Protein AF-A0A955D732-F1 (afdb_monomer)

Sequence (123 aa):
MVPLADARDTDSNDRPDTLVLLVYLFRPEESAIPFWADGQFVFTLADPRGSEMATWTFVREQLPDHRTTDALGPAHSFVLNLKEALGTDDLPAQSAALSAQFIRTDGVTIASSGPLSIPLGPR

Structure (mmCIF, N/CA/C/O backbone):
data_AF-A0A955D732-F1
#
_entry.id   AF-A0A955D732-F1
#
loop_
_atom_site.group_PDB
_atom_site.id
_atom_site.type_symbol
_atom_site.label_atom_id
_atom_site.label_alt_id
_atom_site.label_comp_id
_atom_site.label_asym_id
_atom_site.label_entity_id
_atom_site.label_seq_id
_atom_site.pdbx_PDB_ins_code
_atom_site.Cartn_x
_atom_site.Cartn_y
_atom_site.Cartn_z
_atom_site.occupancy
_atom_site.B_iso_or_equiv
_atom_site.auth_seq_id
_atom_site.auth_comp_id
_atom_site.auth_asym_id
_atom_site.auth_atom_id
_atom_site.pdbx_PDB_model_num
ATOM 1 N N . MET A 1 1 ? -7.905 7.651 6.380 1.00 83.25 1 MET A N 1
ATOM 2 C CA . MET A 1 1 ? -6.862 6.605 6.475 1.00 83.25 1 MET A CA 1
ATOM 3 C C . MET A 1 1 ? -5.509 7.236 6.204 1.00 83.25 1 MET A C 1
ATOM 5 O O . MET A 1 1 ? -5.455 8.138 5.374 1.00 83.25 1 MET A O 1
ATOM 9 N N . VAL A 1 2 ? -4.451 6.778 6.877 1.00 81.81 2 VAL A N 1
ATOM 10 C CA . VAL A 1 2 ? -3.081 7.272 6.661 1.00 81.81 2 VAL A CA 1
ATOM 11 C C . VAL A 1 2 ? -2.163 6.096 6.316 1.00 81.81 2 VAL A C 1
ATOM 13 O O . VAL A 1 2 ? -1.933 5.256 7.188 1.00 81.81 2 VAL A O 1
ATOM 16 N N . PRO A 1 3 ? -1.677 6.000 5.066 1.00 77.12 3 PRO A N 1
ATOM 17 C CA . PRO A 1 3 ? -0.633 5.058 4.692 1.00 77.12 3 PRO A CA 1
ATOM 18 C C . PRO A 1 3 ? 0.763 5.668 4.894 1.00 77.12 3 PRO A C 1
ATOM 20 O O . PRO A 1 3 ? 0.985 6.847 4.624 1.00 77.12 3 PRO A O 1
ATOM 23 N N . LEU A 1 4 ? 1.710 4.841 5.322 1.00 80.44 4 LEU A N 1
ATOM 24 C CA . LEU A 1 4 ? 3.150 5.090 5.287 1.00 80.44 4 LEU A CA 1
ATOM 25 C C . LEU A 1 4 ? 3.780 4.042 4.376 1.00 80.44 4 LEU A C 1
ATOM 27 O O . LEU A 1 4 ? 3.357 2.889 4.422 1.00 80.44 4 LEU A O 1
ATOM 31 N N . ALA A 1 5 ? 4.763 4.430 3.567 1.00 83.38 5 ALA A N 1
ATOM 32 C CA . ALA A 1 5 ? 5.425 3.540 2.622 1.00 83.38 5 ALA A CA 1
ATOM 33 C C . ALA A 1 5 ? 6.946 3.616 2.760 1.00 83.38 5 ALA A C 1
ATOM 35 O O . ALA A 1 5 ? 7.505 4.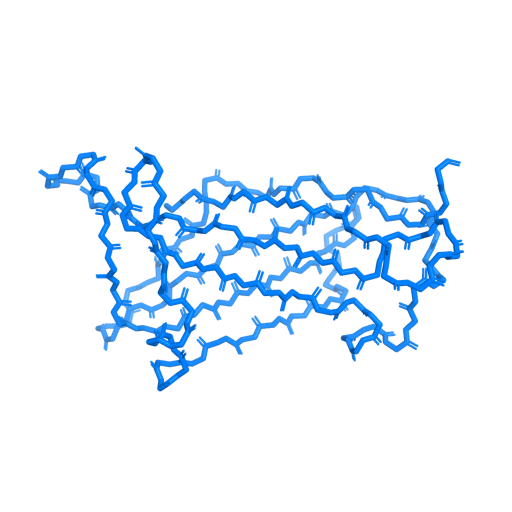706 2.864 1.00 83.38 5 ALA A O 1
ATOM 36 N N . ASP A 1 6 ? 7.589 2.455 2.712 1.00 87.25 6 ASP A N 1
ATOM 37 C CA . ASP A 1 6 ? 9.037 2.281 2.654 1.00 87.25 6 ASP A CA 1
ATOM 38 C C . ASP A 1 6 ? 9.383 1.447 1.416 1.00 87.25 6 ASP A C 1
ATOM 40 O O . ASP A 1 6 ? 8.865 0.342 1.242 1.00 87.25 6 ASP A O 1
ATOM 44 N N . ALA A 1 7 ? 10.217 1.991 0.533 1.00 85.44 7 ALA A N 1
ATOM 45 C CA . ALA A 1 7 ? 10.611 1.338 -0.711 1.00 85.44 7 ALA A CA 1
ATOM 46 C C . ALA A 1 7 ? 11.935 0.594 -0.504 1.00 85.44 7 ALA A C 1
ATOM 48 O O . ALA A 1 7 ? 12.918 1.185 -0.053 1.00 85.44 7 ALA A O 1
ATOM 49 N N . ARG A 1 8 ? 11.961 -0.700 -0.831 1.00 88.88 8 ARG A N 1
ATOM 50 C CA . ARG A 1 8 ? 13.090 -1.602 -0.582 1.00 88.88 8 ARG A CA 1
ATOM 51 C C . ARG A 1 8 ? 13.554 -2.263 -1.867 1.00 88.88 8 ARG A C 1
ATOM 53 O O . ARG A 1 8 ? 12.737 -2.592 -2.720 1.00 88.88 8 ARG A O 1
ATOM 60 N N . ASP A 1 9 ? 14.861 -2.458 -1.949 1.00 87.25 9 ASP A N 1
ATOM 61 C CA . ASP A 1 9 ? 15.529 -3.318 -2.922 1.00 87.25 9 ASP A CA 1
ATOM 62 C C . ASP A 1 9 ? 15.845 -4.646 -2.217 1.00 87.25 9 ASP A C 1
ATOM 64 O O . ASP A 1 9 ? 16.614 -4.666 -1.249 1.00 87.25 9 ASP A O 1
ATOM 68 N N . THR A 1 10 ? 15.184 -5.732 -2.628 1.00 87.94 10 THR A N 1
ATOM 69 C CA . THR A 1 10 ? 15.351 -7.055 -2.007 1.00 87.94 10 THR A CA 1
ATOM 70 C C . THR A 1 10 ? 16.308 -7.985 -2.750 1.00 87.94 10 THR A C 1
ATOM 72 O O . THR A 1 10 ? 16.713 -8.996 -2.171 1.00 87.94 10 THR A O 1
ATOM 75 N N . ASP A 1 11 ? 16.732 -7.645 -3.972 1.00 87.44 11 ASP A N 1
ATOM 76 C CA . ASP A 1 11 ? 17.676 -8.442 -4.769 1.00 87.44 11 ASP A CA 1
ATOM 77 C C . ASP A 1 11 ? 19.007 -7.737 -5.077 1.00 87.44 11 ASP A C 1
ATOM 79 O O . ASP A 1 11 ? 19.867 -8.314 -5.742 1.00 87.44 11 ASP A O 1
ATOM 83 N N . SER A 1 12 ? 19.230 -6.559 -4.486 1.00 86.06 12 SER A N 1
ATOM 84 C CA . SER A 1 12 ? 20.482 -5.791 -4.538 1.00 86.06 12 SER A CA 1
ATOM 85 C C . SER A 1 12 ? 20.866 -5.335 -5.947 1.00 86.06 12 SER A C 1
ATOM 87 O O . SER A 1 12 ? 22.047 -5.355 -6.305 1.00 86.06 12 SER A O 1
ATOM 89 N N . ASN A 1 13 ? 19.881 -4.947 -6.759 1.00 84.19 13 ASN A N 1
ATOM 90 C CA . ASN A 1 13 ? 20.098 -4.437 -8.116 1.00 84.19 13 ASN A CA 1
ATOM 91 C C . ASN A 1 13 ? 20.004 -2.899 -8.229 1.00 84.19 13 ASN A C 1
ATOM 93 O O . ASN A 1 13 ? 19.940 -2.360 -9.340 1.00 84.19 13 ASN A O 1
ATOM 97 N N . ASP A 1 14 ? 20.020 -2.212 -7.083 1.00 83.31 14 ASP A N 1
ATOM 98 C CA . ASP A 1 14 ? 19.900 -0.762 -6.907 1.00 83.31 14 ASP A CA 1
ATOM 99 C C . ASP A 1 14 ? 18.533 -0.188 -7.320 1.00 83.31 14 ASP A C 1
ATOM 101 O O . ASP A 1 14 ? 18.399 1.021 -7.556 1.00 83.31 14 ASP A O 1
ATOM 105 N N . ARG A 1 15 ? 17.492 -1.028 -7.396 1.00 85.81 15 ARG A N 1
ATOM 106 C CA . ARG A 1 15 ? 16.132 -0.624 -7.778 1.00 85.81 15 ARG A CA 1
ATOM 107 C C . ARG A 1 15 ? 15.125 -1.107 -6.741 1.00 85.81 15 ARG A C 1
ATOM 109 O O . ARG A 1 15 ? 15.140 -2.273 -6.359 1.00 85.81 15 ARG A O 1
ATOM 116 N N . PRO A 1 16 ? 14.214 -0.235 -6.274 1.00 86.62 16 PRO A N 1
ATOM 117 C CA . PRO A 1 16 ? 13.155 -0.683 -5.389 1.00 86.62 16 PRO A CA 1
ATOM 118 C C . PRO A 1 16 ? 12.236 -1.683 -6.097 1.00 86.62 16 PRO A C 1
ATOM 120 O O . PRO A 1 16 ? 11.624 -1.355 -7.113 1.00 86.62 16 PRO A O 1
ATOM 123 N N . ASP A 1 17 ? 12.101 -2.876 -5.528 1.00 89.81 17 ASP A N 1
ATOM 124 C CA . ASP A 1 17 ? 11.250 -3.954 -6.037 1.00 89.81 17 ASP A CA 1
ATOM 125 C C . ASP A 1 17 ? 10.076 -4.280 -5.104 1.00 89.81 17 ASP A C 1
ATOM 127 O O . ASP A 1 17 ? 9.135 -4.979 -5.487 1.00 89.81 17 ASP A O 1
ATOM 131 N N . THR A 1 18 ? 10.104 -3.732 -3.889 1.00 92.50 18 THR A N 1
ATOM 132 C CA . THR A 1 18 ? 9.137 -4.020 -2.837 1.00 92.50 18 THR A CA 1
ATOM 133 C C . THR A 1 18 ? 8.739 -2.741 -2.110 1.00 92.50 18 THR A C 1
ATOM 135 O O . THR A 1 18 ? 9.591 -1.949 -1.710 1.00 92.50 18 THR A O 1
ATOM 138 N N . LEU A 1 19 ? 7.440 -2.554 -1.874 1.00 94.25 19 LEU A N 1
ATOM 139 C CA . LEU A 1 19 ? 6.918 -1.490 -1.014 1.00 94.25 19 LEU A CA 1
ATOM 140 C C . LEU A 1 19 ? 6.366 -2.096 0.274 1.00 94.25 19 LEU A C 1
ATOM 142 O O . LEU A 1 19 ? 5.450 -2.915 0.240 1.00 94.25 19 LEU A O 1
ATOM 146 N N . VAL A 1 20 ? 6.892 -1.674 1.418 1.00 94.38 20 VAL A N 1
ATOM 147 C CA . VAL A 1 20 ? 6.356 -2.042 2.731 1.00 94.38 20 VAL A CA 1
ATOM 148 C C . VAL A 1 20 ? 5.463 -0.914 3.216 1.00 94.38 20 VAL A C 1
ATOM 150 O O . VAL A 1 20 ? 5.913 0.220 3.369 1.00 94.38 20 VAL A O 1
ATOM 153 N N . LEU A 1 21 ? 4.191 -1.226 3.446 1.00 94.50 21 LEU A N 1
ATOM 154 C CA . LEU A 1 21 ? 3.190 -0.266 3.880 1.00 94.50 21 LEU A CA 1
ATOM 155 C C . LEU A 1 21 ? 2.775 -0.501 5.323 1.00 94.50 21 LEU A C 1
ATOM 157 O O . LEU A 1 21 ? 2.610 -1.642 5.758 1.00 94.50 21 LEU A O 1
ATOM 161 N N . LEU A 1 22 ? 2.518 0.595 6.026 1.00 94.50 22 LEU A N 1
ATOM 162 C CA . LEU A 1 22 ? 1.828 0.600 7.307 1.00 94.50 22 LEU A CA 1
ATOM 163 C C . LEU A 1 22 ? 0.616 1.523 7.207 1.00 94.50 22 LEU A C 1
ATOM 165 O O . LEU A 1 22 ? 0.747 2.691 6.847 1.00 94.50 22 LEU A O 1
ATOM 169 N N . VAL A 1 23 ? -0.571 0.993 7.481 1.00 94.31 23 VAL A N 1
ATOM 170 C CA . VAL A 1 23 ? -1.836 1.686 7.243 1.00 94.31 23 VAL A CA 1
ATOM 171 C C . VAL A 1 23 ? -2.644 1.786 8.524 1.00 94.31 23 VAL A C 1
ATOM 173 O O . VAL A 1 23 ? -2.995 0.776 9.136 1.00 94.31 23 VAL A O 1
ATOM 176 N N . TYR A 1 24 ? -2.997 3.019 8.882 1.00 93.38 24 TYR A N 1
ATOM 177 C CA . TYR A 1 24 ? -3.841 3.323 10.031 1.00 93.38 24 TYR A CA 1
ATOM 178 C C . TYR A 1 24 ? -5.249 3.713 9.592 1.00 93.38 24 TYR A C 1
ATOM 180 O O . TYR A 1 24 ? -5.451 4.612 8.757 1.00 93.38 24 TYR A O 1
ATOM 188 N N . LEU A 1 25 ? -6.234 3.061 10.204 1.00 92.44 25 LEU A N 1
ATOM 189 C CA . LEU A 1 25 ? -7.640 3.416 10.085 1.00 92.44 25 LEU A CA 1
ATOM 190 C C . LEU A 1 25 ? -8.062 4.227 11.305 1.00 92.44 25 LEU A C 1
ATOM 192 O O . LEU A 1 25 ? -7.760 3.870 12.437 1.00 92.44 25 LEU A O 1
ATOM 196 N N . PHE A 1 26 ? -8.794 5.306 11.053 1.00 89.25 26 PHE A N 1
ATOM 197 C CA . PHE A 1 26 ? -9.317 6.214 12.070 1.00 89.25 26 PHE A CA 1
ATOM 198 C C . PHE A 1 26 ? -10.810 6.412 11.831 1.00 89.25 26 PHE A C 1
ATOM 200 O O . PHE A 1 26 ? -11.261 6.322 10.685 1.00 89.25 26 PHE A O 1
ATOM 207 N N . ARG A 1 27 ? -11.566 6.708 12.891 1.00 83.12 27 ARG A N 1
ATOM 208 C CA . ARG A 1 27 ? -12.962 7.158 12.801 1.00 83.12 27 ARG A CA 1
ATOM 209 C C . ARG A 1 27 ? -13.007 8.644 13.136 1.00 83.12 27 ARG A C 1
ATOM 211 O O . ARG A 1 27 ? -13.111 8.968 14.315 1.00 83.12 27 ARG A O 1
ATOM 218 N N . PRO A 1 28 ? -12.932 9.545 12.140 1.00 69.81 28 PRO A N 1
ATOM 219 C CA . PRO A 1 28 ? -12.787 10.979 12.396 1.00 69.81 28 PRO A CA 1
ATOM 220 C C . PRO A 1 28 ? -13.890 11.546 13.296 1.00 69.81 28 PRO A C 1
ATOM 222 O O . PRO A 1 28 ? -13.637 12.463 14.066 1.00 69.81 28 PRO A O 1
ATOM 225 N N . GLU A 1 29 ? -15.094 10.977 13.210 1.00 72.38 29 GLU A N 1
ATOM 226 C CA . GLU A 1 29 ? -16.268 11.407 13.973 1.00 72.38 29 GLU A CA 1
ATOM 227 C C . GLU A 1 29 ? -16.284 10.900 15.424 1.00 72.38 29 GLU A C 1
ATOM 229 O O . GLU A 1 29 ? -16.975 11.473 16.261 1.00 72.38 29 GLU A O 1
ATOM 234 N N . GLU A 1 30 ? -15.526 9.845 15.740 1.00 71.44 30 GLU A N 1
ATOM 235 C CA . GLU A 1 30 ? -15.560 9.188 17.054 1.00 71.44 30 GLU A CA 1
ATOM 236 C C . GLU A 1 30 ? -14.268 9.419 17.849 1.00 71.44 30 GLU A C 1
ATOM 238 O O . GLU A 1 30 ? -14.325 9.725 19.039 1.00 71.44 30 GLU A O 1
ATOM 243 N N . SER A 1 31 ? -13.091 9.268 17.223 1.00 74.31 31 SER A N 1
ATOM 244 C CA . SER A 1 31 ? -11.799 9.519 17.873 1.00 74.31 31 SER A CA 1
ATOM 245 C C . SER A 1 31 ? -10.617 9.535 16.891 1.00 74.31 31 SER A C 1
ATOM 247 O O . SER A 1 31 ? -10.650 8.934 15.817 1.00 74.31 31 SER A O 1
ATOM 249 N N . ALA A 1 32 ? -9.512 10.155 17.315 1.00 80.88 32 ALA A N 1
ATOM 250 C CA . ALA A 1 32 ? -8.219 10.072 16.631 1.00 80.88 32 ALA A CA 1
ATOM 251 C C . ALA A 1 32 ? -7.423 8.792 16.973 1.00 80.88 32 ALA A C 1
ATOM 253 O O . ALA A 1 32 ? -6.238 8.708 16.661 1.00 80.88 32 ALA A O 1
ATOM 254 N N . ILE A 1 33 ? -8.043 7.806 17.632 1.00 87.62 33 ILE A N 1
ATOM 255 C CA . ILE A 1 33 ? -7.377 6.563 18.036 1.00 87.62 33 ILE A CA 1
ATOM 256 C C . ILE A 1 33 ? -7.468 5.560 16.878 1.00 87.62 33 ILE A C 1
ATOM 258 O O . ILE A 1 33 ? -8.571 5.322 16.371 1.00 87.62 33 ILE A O 1
ATOM 262 N N . PRO A 1 34 ? -6.342 4.974 16.435 1.00 91.56 34 PRO A N 1
ATOM 263 C CA . PRO A 1 34 ? -6.375 4.000 15.362 1.00 91.56 34 PRO A CA 1
ATOM 264 C C . PRO A 1 34 ? -6.957 2.663 15.831 1.00 91.56 34 PRO A C 1
ATOM 266 O O . PRO A 1 34 ? -6.854 2.284 16.998 1.00 91.56 34 PRO A O 1
ATOM 269 N N . PHE A 1 35 ? -7.583 1.938 14.909 1.00 92.38 35 PHE A N 1
ATOM 270 C CA . PHE A 1 35 ? -8.233 0.660 15.189 1.00 92.38 35 PHE A CA 1
ATOM 271 C C . PHE A 1 35 ? -8.130 -0.279 13.983 1.00 92.38 35 PHE A C 1
ATOM 273 O O . PHE A 1 35 ? -7.989 0.165 12.844 1.00 92.38 35 PHE A O 1
ATOM 280 N N . TRP 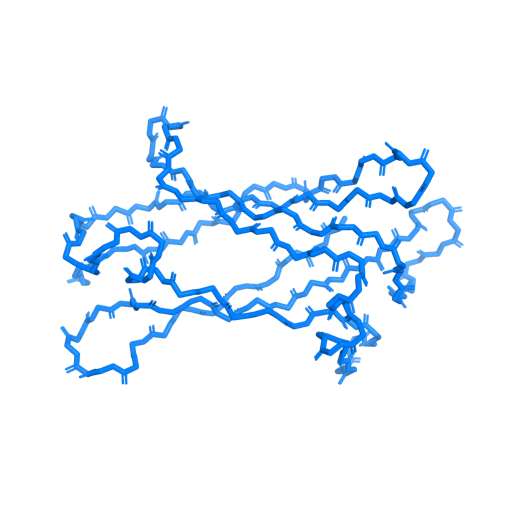A 1 36 ? -8.237 -1.586 14.223 1.00 94.50 36 TRP A N 1
ATOM 281 C CA . TRP A 1 36 ? -8.406 -2.559 13.144 1.00 94.50 36 TRP A CA 1
ATOM 282 C C . TRP A 1 36 ? -9.859 -2.618 12.692 1.00 94.50 36 TRP A C 1
ATOM 284 O O . TRP A 1 36 ? -10.777 -2.568 13.512 1.00 94.50 36 TRP A O 1
ATOM 294 N N . ALA A 1 37 ? -10.068 -2.810 11.395 1.00 92.50 37 ALA A N 1
ATOM 295 C CA . ALA A 1 37 ? -11.388 -3.046 10.832 1.00 92.50 37 ALA A CA 1
ATOM 296 C C . ALA A 1 37 ? -11.356 -4.218 9.852 1.00 92.50 37 ALA A C 1
ATOM 298 O O . ALA A 1 37 ? -10.353 -4.459 9.181 1.00 92.50 37 ALA A O 1
ATOM 299 N N . ASP A 1 38 ? -12.481 -4.921 9.755 1.00 93.00 38 ASP A N 1
ATOM 300 C CA . ASP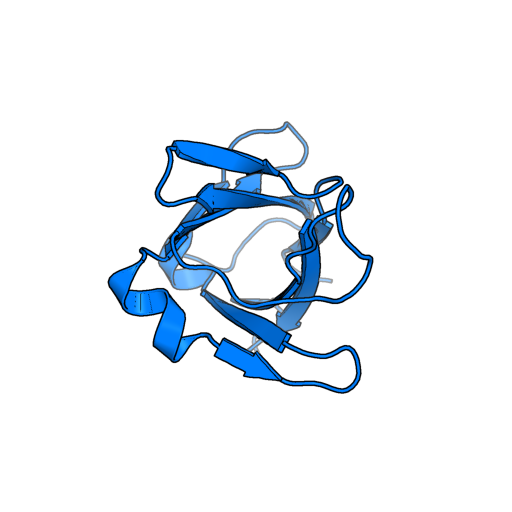 A 1 38 ? -12.705 -5.909 8.705 1.00 93.00 38 ASP A CA 1
ATOM 301 C C . ASP A 1 38 ? -13.211 -5.207 7.441 1.00 93.00 38 ASP A C 1
ATOM 303 O O . ASP A 1 38 ? -14.018 -4.275 7.508 1.00 93.00 38 ASP A O 1
ATOM 307 N N . GLY A 1 39 ? -12.756 -5.670 6.282 1.00 95.50 39 GLY A N 1
ATOM 308 C CA . GLY A 1 39 ? -13.071 -5.066 4.993 1.00 95.50 39 GLY A CA 1
ATOM 309 C C . GLY A 1 39 ? -12.078 -5.516 3.934 1.00 95.50 39 GLY A C 1
ATOM 310 O O . GLY A 1 39 ? -11.531 -6.605 4.030 1.00 95.50 39 GLY A O 1
ATOM 311 N N . GLN A 1 40 ? -11.823 -4.676 2.947 1.00 97.44 40 GLN A N 1
ATOM 312 C CA . GLN A 1 40 ? -10.872 -4.939 1.876 1.00 97.44 40 GLN A CA 1
ATOM 313 C C . GLN A 1 40 ? -9.980 -3.720 1.687 1.00 97.44 40 GLN A C 1
ATOM 315 O O . GLN A 1 40 ? -10.483 -2.600 1.638 1.00 97.44 40 GLN A O 1
ATOM 320 N N . PHE A 1 41 ? -8.675 -3.930 1.534 1.00 97.88 41 PHE A N 1
ATOM 321 C CA . PHE A 1 41 ? -7.771 -2.880 1.073 1.00 97.88 41 PHE A CA 1
ATOM 322 C C . PHE A 1 41 ? -7.506 -3.030 -0.419 1.00 97.88 41 PHE A C 1
ATOM 324 O O . PHE A 1 41 ? -7.265 -4.134 -0.905 1.00 97.88 41 PHE A O 1
ATOM 331 N N . VAL A 1 42 ? -7.529 -1.906 -1.128 1.00 97.88 42 VAL A N 1
ATOM 332 C CA . VAL A 1 42 ? -7.114 -1.794 -2.525 1.00 97.88 42 VAL A CA 1
ATOM 333 C C . VAL A 1 42 ? -6.023 -0.739 -2.599 1.00 97.88 42 VAL A C 1
ATOM 335 O O . VAL A 1 42 ? -6.229 0.403 -2.187 1.00 97.88 42 VAL A O 1
ATOM 338 N N . PHE A 1 43 ? -4.862 -1.132 -3.104 1.00 97.88 43 PHE A N 1
ATOM 339 C CA . PHE A 1 43 ? -3.735 -0.246 -3.356 1.00 97.88 43 PHE A CA 1
ATOM 340 C C . PHE A 1 43 ? -3.561 -0.105 -4.857 1.00 97.88 43 PHE A C 1
ATOM 342 O O . PHE A 1 43 ? -3.490 -1.118 -5.545 1.00 97.88 43 PHE A O 1
ATOM 349 N N . THR A 1 44 ? -3.453 1.124 -5.346 1.00 97.88 44 THR A N 1
ATOM 350 C CA . THR A 1 44 ? -3.300 1.408 -6.776 1.00 97.88 44 THR A CA 1
ATOM 351 C C . THR A 1 44 ? -2.101 2.317 -6.969 1.00 97.88 44 THR A C 1
ATOM 353 O O . THR A 1 44 ? -2.034 3.397 -6.373 1.00 97.88 44 THR A O 1
ATOM 356 N N . LEU A 1 45 ? -1.161 1.876 -7.800 1.00 97.25 45 LEU A N 1
ATOM 357 C CA . LEU A 1 45 ? 0.009 2.631 -8.223 1.00 97.25 45 LEU A CA 1
ATOM 358 C C . LEU A 1 45 ? -0.249 3.196 -9.619 1.00 97.25 45 LEU A C 1
ATOM 360 O O . LEU A 1 45 ? -0.582 2.443 -10.533 1.00 97.25 45 LEU A O 1
ATOM 364 N N . ALA A 1 46 ? -0.075 4.501 -9.787 1.00 97.50 46 ALA A N 1
ATOM 365 C CA . ALA A 1 46 ? -0.242 5.186 -11.061 1.00 97.50 46 ALA A CA 1
ATOM 366 C C . ALA A 1 46 ? 1.032 5.928 -11.481 1.00 97.50 46 ALA A C 1
ATOM 368 O O . ALA A 1 46 ? 1.790 6.415 -10.638 1.00 97.50 46 ALA A O 1
ATOM 369 N N . ASP A 1 47 ? 1.249 6.037 -12.788 1.00 95.44 47 ASP A N 1
ATOM 370 C CA . ASP A 1 47 ? 2.338 6.818 -13.370 1.00 95.44 47 ASP A CA 1
ATOM 371 C C . ASP A 1 47 ? 2.103 8.341 -13.177 1.00 95.44 47 ASP A C 1
ATOM 373 O O . ASP A 1 47 ? 1.015 8.770 -12.774 1.00 95.44 47 ASP A O 1
ATOM 377 N N . PRO A 1 48 ? 3.084 9.210 -13.491 1.00 94.50 48 PRO A N 1
ATOM 378 C CA . PRO A 1 48 ? 2.913 10.665 -13.399 1.00 94.50 48 PRO A CA 1
ATOM 379 C C . PRO A 1 48 ? 1.800 11.253 -14.284 1.00 94.50 48 PRO A C 1
ATOM 381 O O . PRO A 1 48 ? 1.433 12.416 -14.116 1.00 94.50 48 PRO A O 1
ATOM 384 N N . ARG A 1 49 ? 1.288 10.493 -15.258 1.00 94.88 49 ARG A N 1
ATOM 385 C CA . ARG A 1 49 ? 0.168 10.877 -16.130 1.00 94.88 49 ARG A CA 1
ATOM 386 C C . ARG A 1 49 ? -1.181 10.417 -15.564 1.00 94.88 49 ARG A C 1
ATOM 388 O O . ARG A 1 49 ? -2.211 10.751 -16.144 1.00 94.88 49 ARG A O 1
ATOM 395 N N . GLY A 1 50 ? -1.180 9.694 -14.443 1.00 94.19 50 GLY A N 1
ATOM 396 C CA . GLY A 1 50 ? -2.364 9.123 -13.811 1.00 94.19 50 GLY A CA 1
ATOM 397 C C . GLY A 1 50 ? -2.802 7.782 -14.403 1.00 94.19 50 GLY A C 1
ATOM 398 O O . GLY A 1 50 ? -3.890 7.315 -14.072 1.00 94.19 50 GLY A O 1
ATOM 399 N N . SER A 1 51 ? -1.994 7.162 -15.265 1.00 96.12 51 SER A N 1
ATOM 400 C CA . SER A 1 51 ? -2.280 5.831 -15.807 1.00 96.12 51 SER A CA 1
ATOM 401 C C . SER A 1 51 ? -1.972 4.774 -14.753 1.00 96.12 51 SER A C 1
ATOM 403 O O . SER A 1 51 ? -0.889 4.784 -14.169 1.00 96.12 51 SER A O 1
ATOM 405 N N . GLU A 1 52 ? -2.896 3.845 -14.519 1.00 96.88 52 GLU A N 1
ATOM 406 C CA . GLU A 1 52 ? -2.672 2.730 -13.597 1.00 96.88 52 GLU A CA 1
ATOM 407 C C . GLU A 1 52 ? -1.519 1.840 -14.083 1.00 96.88 52 GLU A C 1
ATOM 409 O O . GLU A 1 52 ? -1.497 1.401 -15.232 1.00 96.88 52 GLU A O 1
ATOM 414 N N . MET A 1 53 ? -0.568 1.581 -13.188 1.00 95.69 53 MET A N 1
ATOM 415 C CA . MET A 1 53 ? 0.552 0.669 -13.403 1.00 95.69 53 MET A CA 1
ATOM 416 C C . MET A 1 53 ? 0.272 -0.691 -12.761 1.00 95.69 53 MET A C 1
ATO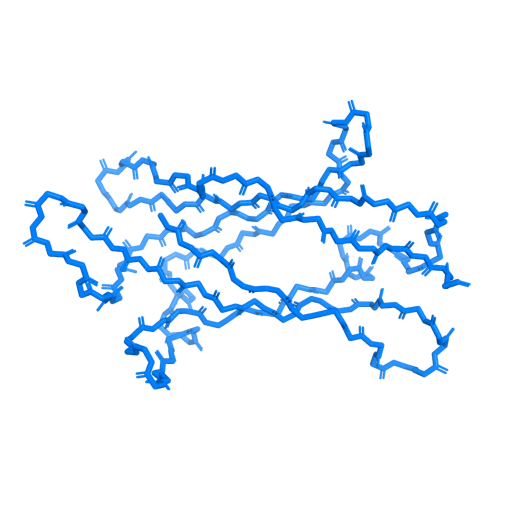M 418 O O . MET A 1 53 ? 0.482 -1.722 -13.390 1.00 95.69 53 MET A O 1
ATOM 422 N N . ALA A 1 54 ? -0.190 -0.691 -11.507 1.00 97.00 54 ALA A N 1
ATOM 423 C CA . ALA A 1 54 ? -0.442 -1.900 -10.731 1.00 97.00 54 ALA A CA 1
ATOM 424 C C . ALA A 1 54 ? -1.531 -1.687 -9.677 1.00 97.00 54 ALA A C 1
ATOM 426 O O . ALA A 1 54 ? -1.668 -0.590 -9.126 1.00 97.00 54 ALA A O 1
ATOM 427 N N . THR A 1 55 ? -2.228 -2.775 -9.343 1.00 97.56 55 THR A N 1
ATOM 428 C CA . THR A 1 55 ? -3.230 -2.817 -8.278 1.00 97.56 55 THR A CA 1
ATOM 429 C C . THR A 1 55 ? -3.049 -4.065 -7.414 1.00 97.56 55 THR A C 1
ATOM 431 O O . THR A 1 55 ? -2.951 -5.176 -7.931 1.00 97.56 55 THR A O 1
ATOM 434 N N . TRP A 1 56 ? -3.066 -3.893 -6.090 1.00 98.06 56 TRP A N 1
ATOM 435 C CA . TRP A 1 56 ? -3.067 -4.984 -5.112 1.00 98.06 56 TRP A CA 1
ATOM 436 C C . TRP A 1 56 ? -4.355 -4.955 -4.305 1.00 98.06 56 TRP A C 1
ATOM 438 O O . TRP A 1 56 ? -4.801 -3.895 -3.868 1.00 98.06 56 TRP A O 1
ATOM 448 N N . THR A 1 57 ? -4.935 -6.130 -4.077 1.00 97.75 57 THR A N 1
ATOM 449 C CA . THR A 1 57 ? -6.159 -6.281 -3.289 1.00 97.75 57 THR A CA 1
ATOM 450 C C . THR A 1 57 ? -5.934 -7.269 -2.157 1.00 97.75 57 THR A C 1
ATOM 452 O O . THR A 1 57 ? -5.546 -8.407 -2.402 1.00 97.75 57 THR A O 1
ATOM 455 N N . PHE A 1 58 ? -6.229 -6.835 -0.934 1.00 97.44 58 PHE A N 1
ATOM 456 C CA . PHE A 1 58 ? -6.221 -7.672 0.261 1.00 97.44 58 PHE A CA 1
ATOM 457 C C . PHE A 1 58 ? -7.651 -7.813 0.756 1.00 97.44 58 PHE A C 1
ATOM 459 O O . PHE A 1 58 ? -8.257 -6.838 1.215 1.00 97.44 58 PHE A O 1
ATOM 466 N N . VAL A 1 59 ? -8.203 -9.014 0.612 1.00 96.94 59 VAL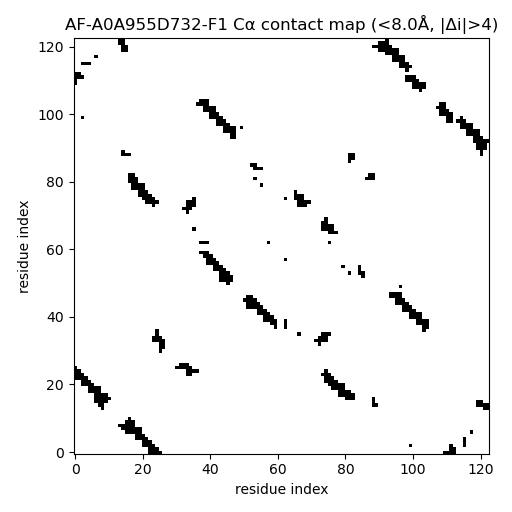 A N 1
ATOM 467 C CA . VAL A 1 59 ? -9.597 -9.298 0.963 1.00 96.94 59 VAL A CA 1
ATOM 468 C C . VAL A 1 59 ? -9.753 -9.520 2.464 1.00 96.94 59 VAL A C 1
ATOM 470 O O . VAL A 1 59 ? -8.783 -9.732 3.195 1.00 96.94 59 VAL A O 1
ATOM 473 N N . ARG A 1 60 ? -11.002 -9.484 2.929 1.00 95.12 60 ARG A N 1
ATOM 474 C CA . ARG A 1 60 ? -11.370 -9.570 4.347 1.00 95.12 60 ARG A CA 1
ATOM 475 C C . ARG A 1 60 ? -10.721 -10.736 5.069 1.00 95.12 60 ARG A C 1
ATOM 477 O O . ARG A 1 60 ? -10.263 -10.574 6.196 1.00 95.12 60 ARG A O 1
ATOM 484 N N . GLU A 1 61 ? -10.696 -11.890 4.425 1.00 96.19 61 GLU A N 1
ATOM 485 C CA . GLU A 1 61 ? -10.208 -13.138 4.996 1.00 96.19 61 GLU A CA 1
ATOM 486 C C . GLU A 1 61 ? -8.695 -13.098 5.253 1.00 96.19 61 GLU A C 1
ATOM 488 O O . GLU A 1 61 ? -8.220 -13.804 6.134 1.00 96.19 61 GLU A O 1
ATOM 493 N N . GLN A 1 62 ? -7.956 -12.245 4.535 1.00 95.69 62 GLN A N 1
ATOM 494 C CA . GLN A 1 62 ? -6.504 -12.085 4.659 1.00 95.69 62 GLN A CA 1
ATOM 495 C C . GLN A 1 62 ? -6.120 -11.023 5.697 1.00 95.69 62 GLN A C 1
ATOM 497 O O . GLN A 1 62 ? -5.034 -11.075 6.266 1.00 95.69 62 GLN A O 1
ATOM 502 N N . LEU A 1 63 ? -6.992 -10.043 5.973 1.00 94.56 63 LEU A N 1
ATOM 503 C CA . LEU A 1 63 ? -6.647 -8.909 6.840 1.00 94.56 63 LEU A CA 1
ATOM 504 C C . LEU A 1 63 ? -6.164 -9.268 8.251 1.00 94.56 63 LEU A C 1
ATOM 506 O O . LEU A 1 63 ? -5.326 -8.513 8.753 1.00 94.56 63 LEU A O 1
ATOM 510 N N . PRO A 1 64 ? -6.640 -10.343 8.913 1.00 95.44 64 PRO A N 1
ATOM 511 C CA . PRO A 1 64 ? -6.091 -10.760 10.199 1.00 95.44 64 PRO A CA 1
ATOM 512 C C . PRO A 1 64 ? -4.575 -10.993 10.169 1.00 95.44 64 PRO A C 1
ATOM 514 O O . PRO A 1 64 ? -3.904 -10.574 11.109 1.00 95.44 64 PRO A O 1
ATOM 517 N N . ASP A 1 65 ? -4.038 -11.552 9.081 1.00 96.31 65 ASP A N 1
ATOM 518 C CA . ASP A 1 65 ? -2.604 -11.847 8.925 1.00 96.31 65 ASP A CA 1
ATOM 519 C C . ASP A 1 65 ? -1.759 -10.580 8.725 1.00 96.31 65 ASP A C 1
ATOM 521 O O . ASP A 1 65 ? -0.549 -10.577 8.937 1.00 96.31 65 ASP A O 1
ATOM 525 N N . HIS A 1 66 ? -2.412 -9.477 8.360 1.00 96.06 66 HIS A N 1
ATOM 526 C CA . HIS A 1 66 ? -1.790 -8.172 8.165 1.00 96.06 66 HIS A CA 1
ATOM 527 C C . HIS A 1 66 ? -1.913 -7.260 9.388 1.00 96.06 66 HIS A C 1
ATOM 529 O O . HIS A 1 66 ? -1.431 -6.129 9.353 1.00 96.06 66 HIS A O 1
ATOM 535 N N . ARG A 1 67 ? -2.571 -7.687 10.472 1.00 96.69 67 ARG A N 1
ATOM 536 C CA . ARG A 1 67 ? -2.701 -6.861 11.680 1.00 96.69 67 ARG A CA 1
ATOM 537 C C . ARG A 1 67 ? -1.361 -6.753 12.395 1.00 96.69 67 ARG A C 1
ATOM 539 O O . ARG A 1 67 ? -0.692 -7.745 12.661 1.00 96.69 67 ARG A O 1
ATOM 546 N N . THR A 1 68 ? -1.004 -5.533 12.762 1.00 96.00 68 THR A N 1
ATOM 547 C CA . THR A 1 68 ? 0.169 -5.237 13.580 1.00 96.00 68 THR A CA 1
ATOM 548 C C . THR A 1 68 ? -0.148 -4.126 14.575 1.00 96.00 68 THR A C 1
ATOM 550 O O . THR A 1 68 ? -1.182 -3.460 14.477 1.00 96.00 68 THR A O 1
ATOM 553 N N . THR A 1 69 ? 0.750 -3.925 15.529 1.00 94.94 69 THR A N 1
ATOM 554 C CA . THR A 1 69 ? 0.692 -2.829 16.492 1.00 94.94 69 THR A CA 1
ATOM 555 C C . THR A 1 69 ? 2.067 -2.192 16.565 1.00 94.94 69 THR A C 1
ATOM 557 O O . THR A 1 69 ? 3.067 -2.901 16.679 1.00 94.94 69 THR A O 1
ATOM 560 N N . ASP A 1 70 ? 2.121 -0.867 16.540 1.00 89.31 70 ASP A N 1
ATOM 561 C CA . ASP A 1 70 ? 3.355 -0.114 16.743 1.00 89.31 70 ASP A CA 1
ATOM 562 C C . ASP A 1 70 ? 3.180 0.974 17.822 1.00 89.31 70 ASP A C 1
ATOM 564 O O . ASP A 1 70 ? 2.241 0.929 18.622 1.00 89.31 70 ASP A O 1
ATOM 568 N N . ALA A 1 71 ? 4.098 1.944 17.879 1.00 85.62 71 ALA A N 1
ATOM 569 C CA . ALA A 1 71 ? 4.049 3.035 18.850 1.00 85.62 71 ALA A CA 1
ATOM 570 C C . ALA A 1 71 ? 2.822 3.962 18.703 1.00 85.62 71 ALA A C 1
ATOM 572 O O . ALA A 1 71 ? 2.447 4.613 19.678 1.00 85.62 71 ALA A O 1
ATOM 573 N N . LEU A 1 72 ? 2.206 4.040 17.517 1.00 86.38 72 LEU A N 1
ATOM 574 C CA . LEU A 1 72 ? 1.005 4.839 17.257 1.00 86.38 72 LEU A CA 1
ATOM 575 C C . LEU A 1 72 ? -0.288 4.044 17.486 1.00 86.38 72 LEU A C 1
ATOM 577 O O . LEU A 1 72 ? -1.349 4.649 17.647 1.00 86.38 72 LEU A O 1
ATOM 581 N N . GLY A 1 73 ? -0.205 2.712 17.552 1.00 91.88 73 GLY A N 1
ATOM 582 C CA . GLY A 1 73 ? -1.302 1.825 17.933 1.00 91.88 73 GLY A CA 1
ATOM 583 C C . GLY A 1 73 ? -1.596 0.738 16.892 1.00 91.88 73 GLY A C 1
ATOM 584 O O . GLY A 1 73 ? -0.690 0.303 16.180 1.00 91.88 73 GLY A O 1
ATOM 585 N N . PRO A 1 74 ? -2.849 0.245 16.822 1.00 95.31 74 PRO A N 1
ATOM 586 C CA . PRO A 1 74 ? -3.258 -0.771 15.853 1.00 95.31 74 PRO A CA 1
ATOM 587 C C . PRO A 1 74 ? -3.116 -0.293 14.403 1.00 95.31 74 PRO A C 1
ATOM 589 O O . PRO A 1 74 ? -3.618 0.769 14.037 1.00 95.31 74 PRO A O 1
ATOM 592 N N . ALA A 1 75 ? -2.497 -1.111 13.558 1.00 95.31 75 ALA A N 1
ATOM 593 C CA . ALA A 1 75 ? -2.308 -0.840 12.138 1.00 95.31 75 ALA A CA 1
ATOM 594 C C . ALA A 1 75 ? -2.421 -2.115 11.292 1.00 95.31 75 ALA A C 1
ATOM 596 O O . ALA A 1 75 ? -2.452 -3.233 11.813 1.00 95.31 75 ALA A O 1
ATOM 597 N N . HIS A 1 76 ? -2.450 -1.945 9.973 1.00 96.38 76 HIS A N 1
ATOM 598 C CA . HIS A 1 76 ? -2.274 -3.034 9.019 1.00 96.38 76 HIS A CA 1
ATOM 599 C C . HIS A 1 76 ? -0.945 -2.876 8.274 1.00 96.38 76 HIS A C 1
ATOM 601 O O . HIS A 1 76 ? -0.668 -1.798 7.748 1.00 96.38 76 HIS A O 1
ATOM 607 N N . SER A 1 77 ? -0.129 -3.930 8.230 1.00 96.38 77 SER A N 1
ATOM 608 C CA . SER A 1 77 ? 1.133 -3.956 7.493 1.00 96.38 77 SER A CA 1
ATOM 609 C C . SER A 1 77 ? 1.010 -4.794 6.227 1.00 96.38 77 SER A C 1
ATOM 611 O O . SER A 1 77 ? 0.593 -5.952 6.271 1.00 96.38 77 SER A O 1
ATOM 613 N N . PHE A 1 78 ? 1.392 -4.207 5.097 1.00 96.94 78 PHE A N 1
ATOM 614 C CA . PHE A 1 78 ? 1.340 -4.852 3.789 1.00 96.94 78 PHE A CA 1
ATOM 615 C C . PHE A 1 78 ? 2.709 -4.838 3.130 1.00 96.94 78 PHE A C 1
ATOM 617 O O . PHE A 1 78 ? 3.510 -3.929 3.343 1.00 96.94 78 PHE A O 1
ATOM 624 N N . VAL A 1 79 ? 2.952 -5.837 2.293 1.00 96.25 79 VAL A N 1
ATOM 625 C CA . VAL A 1 79 ? 4.118 -5.904 1.417 1.00 96.25 79 VAL A CA 1
ATOM 626 C C . VAL A 1 79 ? 3.588 -5.980 -0.005 1.00 96.25 79 VAL A C 1
ATOM 628 O O . VAL A 1 79 ? 2.840 -6.898 -0.334 1.00 96.25 79 VAL A O 1
ATOM 631 N N . LEU A 1 80 ? 3.925 -4.990 -0.826 1.00 96.19 80 LEU A N 1
ATOM 632 C CA . LEU A 1 80 ? 3.543 -4.924 -2.230 1.00 96.19 80 LEU A CA 1
ATOM 633 C C . LEU A 1 80 ? 4.762 -5.260 -3.078 1.00 96.19 80 LEU A C 1
ATOM 635 O O . LEU A 1 80 ? 5.755 -4.532 -3.059 1.00 96.19 80 LEU A O 1
ATOM 639 N N . ASN A 1 81 ? 4.688 -6.362 -3.813 1.00 94.62 81 ASN A N 1
ATOM 640 C CA . ASN A 1 81 ? 5.754 -6.778 -4.711 1.00 94.62 81 ASN A CA 1
ATOM 641 C C . ASN A 1 81 ? 5.548 -6.130 -6.090 1.00 94.62 81 ASN A C 1
ATOM 643 O O . ASN A 1 81 ? 4.546 -6.394 -6.762 1.00 94.62 81 ASN A O 1
ATOM 647 N N . LEU A 1 82 ? 6.477 -5.260 -6.496 1.00 92.50 82 LEU A N 1
ATOM 648 C CA . LEU A 1 82 ? 6.414 -4.542 -7.771 1.00 92.50 82 LEU A CA 1
ATOM 649 C C . LEU A 1 82 ? 6.728 -5.468 -8.945 1.00 92.50 82 LEU A C 1
ATOM 651 O O . LEU A 1 82 ? 6.039 -5.400 -9.958 1.00 92.50 82 LEU A O 1
ATOM 655 N N . LYS A 1 83 ? 7.704 -6.371 -8.796 1.00 91.25 83 LYS A N 1
ATOM 656 C CA . LYS A 1 83 ? 8.062 -7.355 -9.831 1.00 91.25 83 LYS A CA 1
ATOM 657 C C . LYS A 1 83 ? 6.901 -8.282 -10.146 1.00 91.25 83 LYS A C 1
ATOM 659 O O . LYS A 1 83 ? 6.636 -8.552 -11.309 1.00 91.25 83 LYS A O 1
ATOM 664 N N . GLU A 1 84 ? 6.202 -8.752 -9.119 1.00 92.69 84 GLU A N 1
ATOM 665 C CA . GLU A 1 84 ? 5.041 -9.625 -9.285 1.00 92.69 84 GLU A CA 1
ATOM 666 C C . GLU A 1 84 ? 3.898 -8.908 -10.013 1.00 92.69 84 GLU A C 1
ATOM 668 O O . GLU A 1 84 ? 3.288 -9.480 -10.912 1.00 92.69 84 GLU A O 1
ATOM 673 N N . ALA A 1 85 ? 3.639 -7.642 -9.672 1.00 93.06 85 ALA A N 1
ATOM 674 C CA . ALA A 1 85 ? 2.533 -6.887 -10.255 1.00 93.06 85 ALA A CA 1
ATOM 675 C C . ALA A 1 85 ? 2.827 -6.336 -11.661 1.00 93.06 85 ALA A C 1
ATOM 677 O O . ALA A 1 85 ? 1.934 -6.298 -12.504 1.00 93.06 85 ALA A O 1
ATOM 678 N N . LEU A 1 86 ? 4.062 -5.896 -11.915 1.00 91.56 86 LEU A N 1
ATOM 679 C CA . LEU A 1 86 ? 4.469 -5.236 -13.163 1.00 91.56 86 LEU A CA 1
ATOM 680 C C . LEU A 1 86 ? 5.224 -6.170 -14.118 1.00 91.56 86 LEU A C 1
ATOM 682 O O . LEU A 1 86 ? 5.495 -5.801 -15.259 1.00 91.56 86 LEU A O 1
ATOM 686 N N . GLY A 1 87 ? 5.605 -7.363 -13.658 1.00 90.94 87 GLY A N 1
ATOM 687 C CA . GLY A 1 87 ? 6.463 -8.307 -14.378 1.00 90.94 87 GLY A CA 1
ATOM 688 C C . GLY A 1 87 ? 7.945 -7.912 -14.413 1.00 90.94 87 GLY A C 1
ATOM 689 O O . GLY A 1 87 ? 8.764 -8.675 -14.923 1.00 90.94 87 GLY A O 1
ATOM 690 N N . THR A 1 88 ? 8.303 -6.730 -13.902 1.00 88.00 88 THR A N 1
ATOM 691 C CA . THR A 1 88 ? 9.667 -6.194 -13.898 1.00 88.00 88 THR A CA 1
ATOM 692 C C . THR A 1 88 ? 9.824 -5.075 -12.866 1.00 88.00 88 THR A C 1
ATOM 694 O O . THR A 1 88 ? 8.857 -4.406 -12.507 1.00 88.00 88 THR A O 1
ATOM 697 N N . ASP A 1 89 ? 11.052 -4.850 -12.416 1.00 82.88 89 A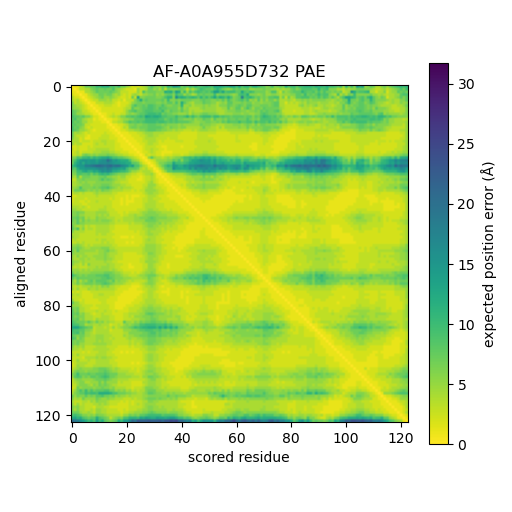SP A N 1
ATOM 698 C CA . ASP A 1 89 ? 11.509 -3.663 -11.689 1.00 82.88 89 ASP A CA 1
ATOM 699 C C . ASP A 1 89 ? 12.401 -2.749 -12.553 1.00 82.88 89 ASP A C 1
ATOM 701 O O . ASP A 1 89 ? 12.899 -1.723 -12.082 1.00 82.88 89 ASP A O 1
ATOM 705 N N . ASP A 1 90 ? 12.577 -3.077 -13.841 1.00 87.94 90 ASP A N 1
ATOM 706 C CA . ASP A 1 90 ? 13.205 -2.210 -14.838 1.00 87.94 90 ASP A CA 1
ATOM 707 C C . ASP A 1 90 ? 12.231 -1.140 -15.322 1.00 87.94 90 ASP A C 1
ATOM 709 O O . ASP A 1 90 ? 11.699 -1.163 -16.432 1.00 87.94 90 ASP A O 1
ATOM 713 N N . LEU A 1 91 ? 11.961 -0.205 -14.417 1.00 89.00 91 LEU A N 1
ATOM 714 C CA . LEU A 1 91 ? 11.091 0.932 -14.653 1.00 89.00 91 LEU A CA 1
ATOM 715 C C . LEU A 1 91 ? 11.931 2.183 -14.940 1.00 89.00 91 LEU A C 1
ATOM 717 O O . LEU A 1 91 ? 12.987 2.377 -14.329 1.00 89.00 91 LEU A O 1
ATOM 721 N N . PRO A 1 92 ? 11.464 3.079 -15.830 1.00 90.00 92 PRO A N 1
ATOM 722 C CA . P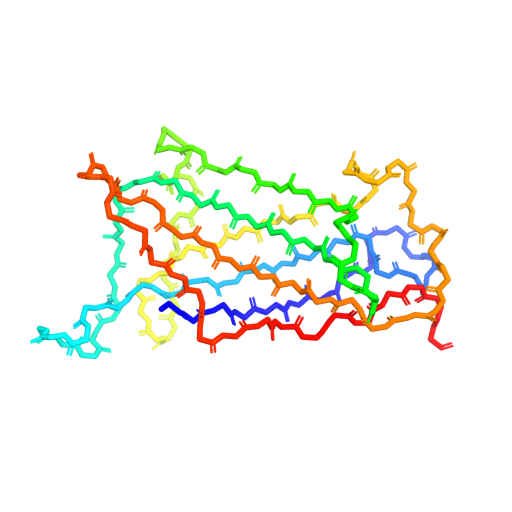RO A 1 92 ? 12.114 4.367 -16.015 1.00 90.00 92 PRO A CA 1
ATOM 723 C C . PRO A 1 92 ? 12.074 5.166 -14.709 1.00 90.00 92 PRO A C 1
ATOM 725 O O . PRO A 1 92 ? 11.099 5.078 -13.960 1.00 90.00 92 PRO A O 1
ATOM 728 N N . ALA A 1 93 ? 13.112 5.974 -14.475 1.00 91.81 93 ALA A N 1
ATOM 729 C CA . ALA A 1 93 ? 13.180 6.869 -13.326 1.00 91.81 93 ALA A CA 1
ATOM 730 C C . ALA A 1 93 ? 11.964 7.809 -13.317 1.00 91.81 93 ALA A C 1
ATOM 732 O O . ALA A 1 93 ? 11.802 8.645 -14.211 1.00 91.81 93 ALA A O 1
ATOM 733 N N . GLN A 1 94 ? 11.083 7.641 -12.333 1.00 93.56 94 GLN A N 1
ATOM 734 C CA . GLN A 1 94 ? 9.839 8.402 -12.233 1.00 93.56 94 GLN A CA 1
ATOM 735 C C . GLN A 1 94 ? 9.307 8.448 -10.800 1.00 93.56 94 GLN A C 1
ATOM 737 O O . GLN A 1 94 ? 9.685 7.649 -9.948 1.00 93.56 94 GLN A O 1
ATOM 742 N N . SER A 1 95 ? 8.388 9.381 -10.549 1.00 93.62 95 SER A N 1
ATOM 743 C CA . SER A 1 95 ? 7.678 9.493 -9.277 1.00 93.62 95 SER A CA 1
ATOM 744 C C . SER A 1 95 ? 6.240 9.017 -9.447 1.00 93.62 95 SER A C 1
ATOM 746 O O . SER A 1 95 ? 5.393 9.766 -9.932 1.00 93.62 95 SER A O 1
ATOM 748 N N . ALA A 1 96 ? 5.975 7.769 -9.076 1.00 95.06 96 ALA A N 1
ATOM 749 C CA . ALA A 1 96 ? 4.647 7.180 -9.152 1.00 95.06 96 ALA A CA 1
ATOM 750 C C . ALA A 1 96 ? 3.776 7.600 -7.961 1.00 95.06 96 ALA A C 1
ATOM 752 O O . ALA A 1 96 ? 4.270 7.930 -6.881 1.00 95.06 96 ALA A O 1
ATOM 753 N N . ALA A 1 97 ? 2.464 7.581 -8.161 1.00 96.56 97 ALA A N 1
ATOM 754 C CA . ALA A 1 97 ? 1.470 7.917 -7.156 1.00 96.56 97 ALA A CA 1
ATOM 755 C C . ALA A 1 97 ? 0.825 6.636 -6.614 1.00 96.56 97 ALA A C 1
ATOM 757 O O . ALA A 1 97 ? 0.088 5.960 -7.329 1.00 96.56 97 ALA A O 1
ATOM 758 N N . LEU A 1 98 ? 1.078 6.308 -5.347 1.00 97.00 98 LEU A N 1
ATOM 759 C CA . LEU A 1 98 ? 0.438 5.192 -4.656 1.00 97.00 98 LEU A CA 1
ATOM 760 C C . LEU A 1 98 ? -0.765 5.692 -3.859 1.00 97.00 98 LEU A C 1
ATOM 762 O O . LEU A 1 98 ? -0.626 6.471 -2.918 1.00 97.00 98 LEU A O 1
ATOM 766 N N . SER A 1 99 ? -1.950 5.209 -4.197 1.00 96.50 99 SER A N 1
ATOM 767 C CA . SER A 1 99 ? -3.181 5.479 -3.458 1.00 96.50 99 SER A CA 1
ATOM 768 C C . SER A 1 99 ? -3.679 4.222 -2.757 1.00 96.50 99 SER A C 1
ATOM 770 O O . SER A 1 99 ? -3.348 3.100 -3.144 1.00 96.50 99 SER A O 1
ATOM 772 N N . ALA A 1 100 ? -4.463 4.419 -1.701 1.00 96.50 100 ALA A N 1
ATOM 773 C CA . ALA A 1 100 ? -5.059 3.332 -0.948 1.00 96.50 100 ALA A CA 1
ATOM 774 C C . ALA A 1 100 ? -6.542 3.614 -0.706 1.00 96.50 100 ALA A C 1
ATOM 776 O O . ALA A 1 100 ? -6.937 4.745 -0.402 1.00 96.50 100 ALA A O 1
ATOM 777 N N . GLN A 1 101 ? -7.351 2.565 -0.775 1.00 96.88 101 GLN A N 1
ATOM 778 C CA . GLN A 1 101 ? -8.761 2.572 -0.413 1.00 96.88 101 GLN A CA 1
ATOM 779 C C . GLN A 1 101 ? -9.050 1.409 0.529 1.00 96.88 101 GLN A C 1
ATOM 781 O O . GLN A 1 101 ? -8.524 0.313 0.355 1.00 96.88 101 GLN A O 1
ATOM 786 N N . PHE A 1 102 ? -9.904 1.649 1.517 1.00 96.69 102 PHE A N 1
ATOM 787 C CA . PHE A 1 102 ? -10.442 0.623 2.394 1.00 96.69 102 PHE A CA 1
ATOM 788 C C . PHE A 1 102 ? -11.955 0.538 2.215 1.00 96.69 102 PHE A C 1
ATOM 790 O O . PHE A 1 102 ? -12.665 1.507 2.471 1.00 96.69 102 PHE A O 1
ATOM 797 N N . ILE A 1 103 ? -12.446 -0.614 1.777 1.00 96.44 103 ILE A N 1
ATOM 798 C CA . ILE A 1 103 ? -13.866 -0.889 1.578 1.00 96.44 103 ILE A CA 1
ATOM 799 C C . ILE A 1 103 ? -14.343 -1.682 2.789 1.00 96.44 103 ILE A C 1
ATOM 801 O O . ILE A 1 103 ? -13.942 -2.826 3.001 1.00 96.44 103 ILE A O 1
ATOM 805 N N . ARG A 1 104 ? -15.181 -1.063 3.613 1.00 93.75 104 ARG A N 1
ATOM 806 C CA . ARG A 1 104 ? -15.762 -1.701 4.795 1.00 93.75 104 ARG A CA 1
ATOM 807 C C . ARG A 1 104 ? -16.754 -2.795 4.406 1.00 93.75 104 ARG A C 1
ATOM 809 O O . ARG A 1 104 ? -17.295 -2.818 3.304 1.00 93.75 104 ARG A O 1
ATOM 816 N N . THR A 1 105 ? -17.064 -3.667 5.361 1.00 92.81 105 THR A N 1
ATOM 817 C CA . THR A 1 105 ? -18.064 -4.738 5.199 1.00 92.81 105 THR A CA 1
ATOM 818 C C . THR A 1 105 ? -19.487 -4.241 4.922 1.00 92.81 105 THR A C 1
ATOM 820 O O . THR A 1 105 ? -20.295 -4.999 4.396 1.00 92.81 105 THR A O 1
ATOM 823 N N . ASP A 1 106 ? -19.798 -2.985 5.245 1.00 92.00 106 ASP A N 1
ATOM 824 C CA . ASP A 1 106 ? -21.066 -2.314 4.927 1.00 92.00 106 ASP A CA 1
ATOM 825 C C . ASP A 1 106 ? -21.053 -1.589 3.567 1.00 92.00 106 ASP A C 1
ATOM 827 O O . ASP A 1 106 ? -22.025 -0.926 3.211 1.00 92.00 106 ASP A O 1
ATOM 831 N N . GLY A 1 107 ? -19.965 -1.713 2.799 1.00 92.06 107 GLY A N 1
ATOM 832 C CA . GLY A 1 107 ? -19.796 -1.093 1.485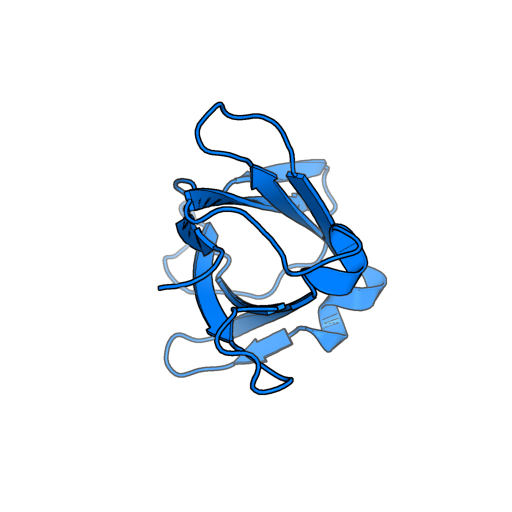 1.00 92.06 107 GLY A CA 1
ATOM 833 C C . GLY A 1 107 ? -19.288 0.351 1.519 1.00 92.06 107 GLY A C 1
ATOM 834 O O . GLY A 1 107 ? -19.101 0.945 0.459 1.00 92.06 107 GLY A O 1
ATOM 835 N N . VAL A 1 108 ? -19.038 0.933 2.697 1.00 91.75 108 VAL A N 1
ATOM 836 C CA . VAL A 1 108 ? -18.475 2.286 2.796 1.00 91.75 108 VAL A CA 1
ATOM 837 C C . VAL A 1 108 ? -16.995 2.277 2.407 1.00 91.75 108 VAL A C 1
ATOM 839 O O . VAL A 1 108 ? -16.184 1.586 3.027 1.00 91.75 108 VAL A O 1
ATOM 842 N N . THR A 1 109 ? -16.628 3.103 1.427 1.00 93.44 109 THR A N 1
ATOM 843 C CA . THR A 1 109 ? -15.237 3.275 0.984 1.00 93.44 109 THR A CA 1
ATOM 844 C C . THR A 1 109 ? -14.560 4.436 1.709 1.00 93.44 109 THR A C 1
ATOM 846 O O . THR A 1 109 ? -15.050 5.564 1.712 1.00 93.44 109 THR A O 1
ATOM 849 N N . ILE A 1 110 ? -13.390 4.170 2.287 1.00 92.00 110 ILE A N 1
ATOM 850 C CA . ILE A 1 110 ? -12.515 5.141 2.942 1.00 92.00 110 ILE A CA 1
ATOM 851 C C . ILE A 1 110 ? -11.240 5.277 2.109 1.00 92.00 110 ILE A C 1
ATOM 853 O O . ILE A 1 110 ? -10.433 4.353 2.046 1.00 92.00 110 ILE A O 1
ATOM 857 N N . ALA A 1 111 ? -11.026 6.438 1.497 1.00 92.19 111 ALA A N 1
ATOM 858 C CA . ALA A 1 111 ? -9.794 6.731 0.765 1.00 92.19 111 ALA A CA 1
ATOM 859 C C . ALA A 1 111 ? -8.670 7.240 1.692 1.00 92.19 111 ALA A C 1
ATOM 861 O O . ALA A 1 111 ? -8.913 7.729 2.807 1.00 92.19 111 ALA A O 1
ATOM 862 N N . SER A 1 112 ? -7.420 7.135 1.234 1.00 90.06 112 SER A N 1
ATOM 863 C CA . SER A 1 112 ? -6.304 7.889 1.815 1.00 90.06 112 SER A CA 1
ATOM 864 C C . SER A 1 112 ? -6.513 9.398 1.624 1.00 90.06 112 SER A C 1
ATOM 866 O O . SER A 1 112 ? -7.222 9.834 0.720 1.00 90.06 112 SER A O 1
ATOM 868 N N . SER A 1 113 ? -5.887 10.217 2.474 1.00 82.69 113 SER A N 1
ATOM 869 C CA . SER A 1 113 ? -5.933 11.690 2.377 1.00 82.69 113 SER A CA 1
ATOM 870 C C . SER A 1 113 ? -5.270 12.260 1.113 1.00 82.69 113 SER A C 1
ATOM 872 O O . SER A 1 113 ? -5.408 13.445 0.825 1.00 82.69 113 SER A O 1
ATOM 874 N N . GLY A 1 114 ? -4.551 11.424 0.371 1.00 88.31 114 GLY A N 1
ATOM 875 C CA . GLY A 1 114 ? -3.901 11.727 -0.896 1.00 88.31 114 GLY A CA 1
ATOM 876 C C . GLY A 1 114 ? -3.030 10.548 -1.340 1.00 88.31 114 GLY A C 1
ATOM 877 O O . GLY A 1 114 ? -2.880 9.580 -0.579 1.00 88.31 114 GLY A O 1
ATOM 878 N N . PRO A 1 115 ? -2.481 10.592 -2.564 1.00 90.69 115 PRO A N 1
ATOM 879 C CA . PRO A 1 115 ? -1.484 9.628 -2.997 1.00 90.69 115 PRO A CA 1
ATOM 880 C C . PRO A 1 115 ? -0.138 9.876 -2.302 1.00 90.69 115 PRO A C 1
ATOM 882 O O . PRO A 1 115 ? 0.254 11.018 -2.058 1.00 90.69 115 PRO A O 1
ATOM 885 N N . LEU A 1 116 ? 0.583 8.798 -2.015 1.00 93.06 116 LEU A N 1
ATOM 886 C CA . LEU A 1 116 ? 1.986 8.829 -1.624 1.00 93.06 116 LEU A CA 1
ATOM 887 C C . LEU A 1 116 ? 2.864 8.868 -2.873 1.00 93.06 116 LEU A C 1
ATOM 889 O O . LEU A 1 116 ? 2.619 8.146 -3.837 1.00 93.06 116 LEU A O 1
ATOM 893 N N . SER A 1 117 ? 3.904 9.694 -2.836 1.00 93.62 117 SER A N 1
ATOM 894 C CA . SER A 1 117 ? 4.886 9.797 -3.912 1.00 93.62 117 SER A CA 1
ATOM 895 C C . SER A 1 117 ? 5.947 8.712 -3.743 1.00 93.62 117 SER A C 1
ATOM 897 O O . SER A 1 117 ? 6.679 8.730 -2.754 1.00 93.62 117 SER A O 1
ATOM 899 N N . ILE A 1 118 ? 6.034 7.782 -4.692 1.00 92.19 118 ILE A N 1
ATOM 900 C CA . ILE A 1 118 ? 6.961 6.648 -4.660 1.00 92.19 118 ILE A CA 1
ATOM 901 C C . ILE A 1 118 ? 7.989 6.804 -5.789 1.00 92.19 118 ILE A C 1
ATOM 903 O O . ILE A 1 118 ? 7.610 6.740 -6.961 1.00 92.19 118 ILE A O 1
ATOM 907 N N . PRO A 1 119 ? 9.280 7.013 -5.478 1.00 91.31 119 PRO A N 1
ATOM 908 C CA . PRO A 1 119 ? 10.321 7.001 -6.496 1.00 91.31 119 PRO A CA 1
ATOM 909 C C . PRO A 1 119 ? 10.520 5.572 -7.018 1.00 91.31 119 PRO A C 1
ATOM 911 O O . PRO A 1 119 ? 10.701 4.643 -6.232 1.00 91.31 119 PRO A O 1
ATOM 914 N N . LEU A 1 120 ? 10.490 5.411 -8.338 1.00 89.94 120 LEU A N 1
ATOM 915 C CA . LEU A 1 120 ? 10.721 4.150 -9.043 1.00 89.94 120 LEU A CA 1
ATOM 916 C C . LEU A 1 120 ? 11.878 4.296 -10.029 1.00 89.94 120 LEU A C 1
ATOM 918 O O . LEU A 1 120 ? 12.130 5.394 -10.530 1.00 89.94 120 LEU A O 1
ATOM 922 N N . GLY A 1 121 ? 12.513 3.168 -10.351 1.00 85.56 121 GLY A N 1
ATOM 923 C CA . GLY A 1 121 ? 13.643 3.108 -11.273 1.00 85.56 121 GLY A CA 1
ATOM 924 C C . GLY A 1 121 ? 14.982 3.474 -10.618 1.00 85.56 121 GLY A C 1
ATOM 925 O O .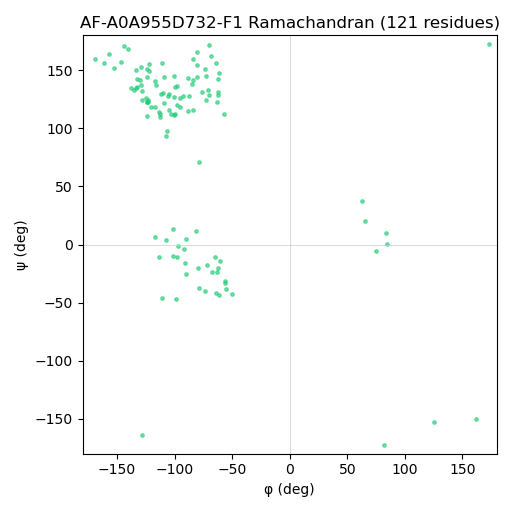 GLY A 1 121 ? 15.056 3.618 -9.394 1.00 85.56 121 GLY A O 1
ATOM 926 N N . PRO A 1 122 ? 16.055 3.591 -11.418 1.00 79.12 122 PRO A N 1
ATOM 927 C CA . PRO A 1 122 ? 17.379 3.946 -10.918 1.00 79.12 122 PRO A CA 1
ATOM 928 C C . PRO A 1 122 ? 17.384 5.347 -10.288 1.00 79.12 122 PRO A C 1
ATOM 930 O O . PRO A 1 122 ? 16.704 6.256 -10.773 1.00 79.12 122 PRO A O 1
ATOM 933 N N . ARG A 1 123 ? 18.154 5.493 -9.202 1.00 61.97 123 ARG A N 1
ATOM 934 C CA . ARG A 1 123 ? 18.385 6.769 -8.508 1.00 61.97 123 ARG A CA 1
ATOM 935 C C . ARG A 1 123 ? 19.239 7.745 -9.311 1.00 61.97 123 ARG A C 1
ATOM 937 O O . ARG A 1 123 ? 20.152 7.286 -10.032 1.00 61.97 123 ARG A O 1
#

Mean predicted aligned error: 4.25 Å

Foldseek 3Di:
DAKDWDFDDPPPPQWGFKIKIKAFDDDPVPDPQTDDAAFKKKKFKAFPVRHTQFIDIDHRVRQVVQWDADPSGIIGIDMDGNCVGNVDLQDPFGWIWMWMWTQHPVRDIDTHPGTDTDTGHHD

Nearest PDB structures (foldseek):
  7bcj-assembly1_A  TM=5.205E-01  e=7.895E-03  Cutibacterium acnes KPA171202
  2ibg-assembly4_D  TM=6.576E-01  e=4.791E-02  Drosophila melanogaster
  6mvg-assembly3_C  TM=4.472E-01  e=1.804E-01  Mediterraneibacter gnavus
  3m7o-assembly1_A  TM=4.566E-01  e=2.115E-01  Mus musculus
  3b7y-assembly2_B  TM=3.971E-01  e=2.480E-01  Homo sapiens

Solvent-accessible surface area (backbone atoms only — not comparable to full-atom values): 6895 Å² total; per-residue (Å²): 70,50,77,45,80,46,79,37,55,86,82,76,77,71,30,53,34,33,38,42,34,44,36,34,40,60,44,87,93,79,39,93,61,43,44,84,79,70,28,30,43,39,36,39,33,19,43,84,86,66,48,80,66,38,76,49,75,47,48,49,90,53,48,72,83,24,57,44,74,58,99,84,37,37,29,38,49,47,77,45,54,40,33,79,61,60,74,47,52,90,44,72,67,43,59,27,37,39,35,45,36,37,36,35,82,87,69,54,73,46,54,38,90,56,62,44,82,41,81,38,20,62,127

Radius of gyration: 14.79 Å; Cα contacts (8 Å, |Δi|>4): 280; chains: 1; bounding box: 42×25×35 Å

Secondary structure (DSSP, 8-state):
-EEEEEEE-SSSSSS--EEEEEEEEEETTTEEEEE---EEEEEEEE-TTS-EEEEEEE-TTTGGGGEEEETTEEEEEEEEEHHHHHS-S---SEEEEEEEEEEETTS-EEE-SS-EEEEES--

pLDDT: mean 91.2, std 6.48, range [61.97, 98.06]